Protein AF-A0A955M116-F1 (afdb_monomer)

Sequence (93 aa):
PSSQGKQVLGVLFEHNIYARRVAPEYGLCRVMIGGIRYPEVLDYSDASLEALALEELKTTVGFRAEPVETFLMKWNRAIPHYDEDYLQTRLTD

Radius of gyration: 16.68 Å; Cα contacts (8 Å, |Δi|>4): 69; chains: 1; bounding box: 32×36×44 Å

Structure (mmCIF, N/CA/C/O backbone):
data_AF-A0A955M116-F1
#
_entry.id   AF-A0A955M116-F1
#
loop_
_atom_site.group_PDB
_atom_site.id
_atom_site.type_symbol
_atom_site.label_atom_id
_atom_site.label_alt_id
_atom_site.label_comp_id
_atom_site.label_asym_id
_atom_site.label_entity_id
_atom_site.label_seq_id
_atom_site.pdbx_PDB_ins_code
_atom_site.Cartn_x
_atom_site.Cartn_y
_atom_site.Cartn_z
_atom_site.occupancy
_atom_site.B_iso_or_equiv
_atom_site.auth_seq_id
_atom_site.auth_comp_id
_atom_site.auth_asym_id
_atom_site.auth_atom_id
_atom_site.pdbx_PDB_model_num
ATOM 1 N N . PRO A 1 1 ? -15.656 1.859 -2.641 1.00 58.50 1 PRO A N 1
ATOM 2 C CA . PRO A 1 1 ? -14.310 1.557 -2.086 1.00 58.50 1 PRO A CA 1
ATOM 3 C C . PRO A 1 1 ? -14.368 0.971 -0.669 1.00 58.50 1 PRO A C 1
ATOM 5 O O . PRO A 1 1 ? -13.849 -0.114 -0.452 1.00 58.50 1 PRO A O 1
ATOM 8 N N . SER A 1 2 ? -15.033 1.630 0.289 1.00 68.31 2 SER A N 1
ATOM 9 C CA . SER A 1 2 ? -15.120 1.131 1.668 1.00 68.31 2 SER A CA 1
ATOM 10 C C . SER A 1 2 ? -15.991 -0.124 1.826 1.00 68.31 2 SER A C 1
ATOM 12 O O . SER A 1 2 ? -15.628 -1.021 2.580 1.00 68.31 2 SER A O 1
ATOM 14 N N . SER A 1 3 ? -17.069 -0.239 1.052 1.00 78.69 3 SER A N 1
ATOM 15 C CA . SER A 1 3 ? -17.956 -1.413 1.010 1.00 78.69 3 SER A CA 1
ATOM 16 C C . SER A 1 3 ? -17.333 -2.678 0.406 1.00 78.69 3 SER A C 1
ATOM 18 O O . SER A 1 3 ? -17.936 -3.739 0.484 1.00 78.69 3 SER A O 1
ATOM 20 N N . GLN A 1 4 ? -16.141 -2.583 -0.193 1.00 81.69 4 GLN A N 1
ATOM 21 C CA . GLN A 1 4 ? -15.475 -3.713 -0.855 1.00 81.69 4 GLN A CA 1
ATOM 22 C C . GLN A 1 4 ? -14.742 -4.645 0.124 1.00 81.69 4 GLN A C 1
ATOM 24 O O . GLN A 1 4 ? -14.205 -5.662 -0.297 1.00 81.69 4 GLN A O 1
ATOM 29 N N . GLY A 1 5 ? -14.672 -4.294 1.415 1.00 87.88 5 GLY A N 1
ATOM 30 C CA . GLY A 1 5 ? -14.034 -5.140 2.429 1.00 87.88 5 GLY A CA 1
ATOM 31 C C . GLY A 1 5 ? -12.527 -5.361 2.222 1.00 87.88 5 GLY A C 1
ATOM 32 O O . GLY A 1 5 ? -11.988 -6.359 2.691 1.00 87.88 5 GLY A O 1
ATOM 33 N N . LYS A 1 6 ? -11.853 -4.466 1.487 1.00 93.25 6 LYS A N 1
ATOM 34 C CA . LYS A 1 6 ? -10.429 -4.571 1.142 1.00 93.25 6 LYS A CA 1
ATOM 35 C C . LYS A 1 6 ? -9.540 -3.880 2.174 1.00 93.25 6 LYS A C 1
ATOM 37 O O . LYS A 1 6 ? -9.817 -2.747 2.567 1.00 93.25 6 LYS A O 1
ATOM 42 N N . GLN A 1 7 ? -8.435 -4.539 2.524 1.00 96.06 7 GLN A N 1
ATOM 43 C CA . GLN A 1 7 ? -7.382 -3.994 3.390 1.00 96.06 7 GLN A CA 1
ATOM 44 C C . GLN A 1 7 ? -6.480 -2.986 2.661 1.00 96.06 7 GLN A C 1
ATOM 46 O O . GLN A 1 7 ? -5.925 -2.088 3.289 1.00 96.06 7 GLN A O 1
ATOM 51 N N . VAL A 1 8 ? -6.349 -3.093 1.335 1.00 96.19 8 VAL A N 1
ATOM 52 C CA . VAL A 1 8 ? -5.686 -2.072 0.518 1.00 96.19 8 VAL A CA 1
ATOM 53 C C . VAL A 1 8 ? -6.652 -0.914 0.273 1.00 96.19 8 VAL A C 1
ATOM 55 O O . VAL A 1 8 ? -7.758 -1.090 -0.237 1.00 96.19 8 VAL A O 1
ATOM 58 N N . LEU A 1 9 ? 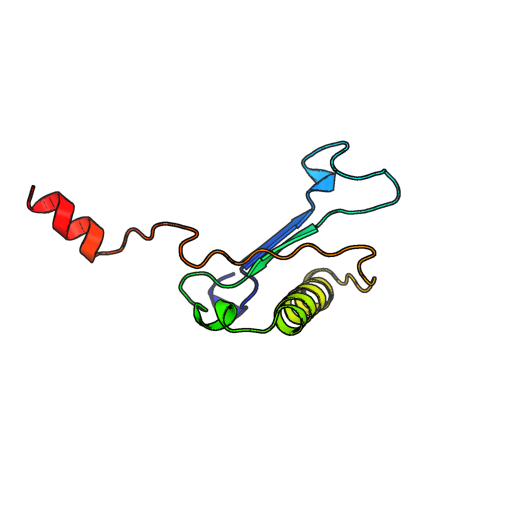-6.219 0.286 0.645 1.00 94.69 9 LEU A N 1
ATOM 59 C CA . LEU A 1 9 ? -6.985 1.526 0.547 1.00 94.69 9 LEU A CA 1
ATOM 60 C C . LEU A 1 9 ? -6.926 2.141 -0.852 1.00 94.69 9 LEU A C 1
ATOM 62 O O . LEU A 1 9 ? -7.877 2.794 -1.282 1.00 94.69 9 LEU A O 1
ATOM 66 N N . GLY A 1 10 ? -5.808 1.946 -1.549 1.00 94.31 10 GLY A N 1
ATOM 67 C CA . GLY A 1 10 ? -5.596 2.452 -2.896 1.00 94.31 10 GLY A CA 1
ATOM 68 C C . GLY A 1 10 ? -4.153 2.307 -3.361 1.00 94.31 10 GLY A C 1
ATOM 69 O O . GLY A 1 10 ? -3.250 2.006 -2.576 1.00 94.31 10 GLY A O 1
ATOM 70 N N . VAL A 1 11 ? -3.953 2.555 -4.655 1.00 95.25 11 VAL A N 1
ATOM 71 C CA . VAL A 1 11 ? -2.652 2.504 -5.323 1.00 95.25 11 VAL A CA 1
ATOM 72 C C . VAL A 1 11 ? -2.430 3.795 -6.101 1.00 95.25 11 VAL A C 1
ATOM 74 O O . VAL A 1 11 ? -3.313 4.236 -6.835 1.00 95.25 11 VAL A O 1
ATOM 77 N N . LEU A 1 12 ? -1.240 4.379 -5.967 1.00 95.69 12 LEU A N 1
ATOM 78 C CA . LEU A 1 12 ? -0.769 5.471 -6.815 1.00 95.69 12 LEU A CA 1
ATOM 79 C C . LEU A 1 12 ? 0.286 4.954 -7.789 1.00 95.69 12 LEU A C 1
ATOM 81 O O . LEU A 1 12 ? 1.311 4.421 -7.371 1.00 95.69 12 LEU A O 1
ATOM 85 N N . PHE A 1 13 ? 0.067 5.167 -9.084 1.00 94.44 13 PHE A N 1
ATOM 86 C CA . PHE A 1 13 ? 1.082 4.967 -10.119 1.00 94.44 13 PHE A CA 1
ATOM 87 C C . PHE A 1 13 ? 1.945 6.231 -10.205 1.00 94.44 13 PHE A C 1
ATOM 89 O O . PHE A 1 13 ? 1.725 7.098 -11.046 1.00 94.44 13 PHE A O 1
ATOM 96 N N . GLU A 1 14 ? 2.896 6.356 -9.281 1.00 95.31 14 GLU A N 1
ATOM 97 C CA . GLU A 1 14 ? 3.715 7.558 -9.048 1.00 95.31 14 GLU A CA 1
ATOM 98 C C . GLU A 1 14 ? 4.393 8.074 -10.325 1.00 95.31 14 GLU A C 1
ATOM 100 O O . GLU A 1 14 ? 4.448 9.277 -10.563 1.00 95.31 14 GLU A O 1
ATOM 105 N N . HIS A 1 15 ? 4.861 7.165 -11.182 1.00 93.88 15 HIS A N 1
ATOM 106 C CA . HIS A 1 15 ? 5.520 7.490 -12.449 1.00 93.88 15 HIS A CA 1
ATOM 107 C C . HIS A 1 15 ? 4.607 8.203 -13.464 1.00 93.88 15 HIS A C 1
ATOM 109 O O . HIS A 1 15 ? 5.107 8.950 -14.302 1.00 93.88 15 HIS A O 1
ATOM 115 N N . ASN A 1 16 ? 3.283 8.032 -13.366 1.00 92.94 16 ASN A N 1
ATOM 116 C CA . ASN A 1 16 ? 2.313 8.742 -14.208 1.00 92.94 16 ASN A CA 1
ATOM 117 C C . ASN A 1 16 ? 2.029 10.164 -13.706 1.00 92.94 16 ASN A C 1
ATOM 119 O O . ASN A 1 16 ? 1.533 10.995 -14.462 1.00 92.94 16 ASN A O 1
ATOM 123 N N . ILE A 1 17 ? 2.315 10.438 -12.431 1.00 94.38 17 ILE A N 1
ATOM 124 C CA . ILE A 1 17 ? 2.044 11.728 -11.782 1.00 94.38 17 ILE A CA 1
ATOM 125 C C . ILE A 1 17 ? 3.313 12.585 -11.767 1.00 94.38 17 ILE A C 1
ATOM 127 O O . ILE A 1 17 ? 3.274 13.785 -12.035 1.00 94.38 17 ILE A O 1
ATOM 131 N N . TYR A 1 18 ? 4.453 11.963 -11.474 1.00 92.25 18 TYR A N 1
ATOM 132 C CA . TYR A 1 18 ? 5.728 12.632 -11.270 1.00 92.25 18 TYR A CA 1
ATOM 133 C C . TYR A 1 18 ? 6.767 12.102 -12.256 1.00 92.25 18 TYR A C 1
ATOM 135 O O . TYR A 1 18 ? 7.368 11.042 -12.060 1.00 92.25 18 TYR A O 1
ATOM 143 N N . ALA A 1 19 ? 7.017 12.878 -13.311 1.00 88.75 19 ALA A N 1
ATOM 144 C CA . ALA A 1 19 ? 8.053 12.560 -14.284 1.00 88.75 19 ALA A CA 1
ATOM 145 C C . ALA A 1 19 ? 9.418 12.364 -13.596 1.00 88.75 19 ALA A C 1
ATOM 147 O O . ALA A 1 19 ? 9.796 13.132 -12.711 1.00 88.75 19 ALA A O 1
ATOM 148 N N . ARG A 1 20 ? 10.180 11.358 -14.048 1.00 90.00 20 ARG A N 1
ATOM 149 C CA . ARG A 1 20 ? 11.541 11.031 -13.569 1.00 90.00 20 ARG A CA 1
ATOM 150 C C . ARG A 1 20 ? 11.637 10.557 -12.111 1.00 90.00 20 ARG A C 1
ATOM 152 O O . ARG A 1 20 ? 12.734 10.520 -11.564 1.00 90.00 20 ARG A O 1
ATOM 159 N N . ARG A 1 21 ? 10.526 10.154 -11.479 1.00 93.19 21 ARG A N 1
ATOM 160 C CA . ARG A 1 21 ? 10.555 9.443 -10.181 1.00 93.19 21 ARG A CA 1
ATOM 161 C C . ARG A 1 21 ? 11.230 8.073 -10.255 1.00 93.19 21 ARG A C 1
ATOM 163 O O . ARG A 1 21 ? 11.674 7.572 -9.230 1.00 93.19 21 ARG A O 1
ATOM 170 N N . VAL A 1 22 ? 11.262 7.483 -11.444 1.00 94.56 22 VAL A N 1
ATOM 171 C CA . VAL A 1 22 ? 11.856 6.182 -11.749 1.00 94.56 22 VAL A CA 1
ATOM 172 C C . VAL A 1 22 ? 12.430 6.230 -13.173 1.00 94.56 22 VAL A C 1
ATOM 174 O O . VAL A 1 22 ? 12.041 7.107 -13.955 1.00 94.56 22 VAL A O 1
ATOM 177 N N . ALA A 1 23 ? 13.378 5.348 -13.503 1.00 93.62 23 ALA A N 1
ATOM 178 C CA . ALA A 1 23 ? 13.923 5.260 -14.858 1.00 93.62 23 ALA A CA 1
ATOM 179 C C . ALA A 1 23 ? 12.855 4.767 -15.869 1.00 93.62 23 ALA A C 1
ATOM 181 O O . ALA A 1 23 ? 11.921 4.077 -15.459 1.00 93.62 23 ALA A O 1
ATOM 182 N N . PRO A 1 24 ? 12.944 5.144 -17.163 1.00 90.69 24 PRO A N 1
ATOM 183 C CA . PRO A 1 24 ? 11.868 4.949 -18.148 1.00 90.69 24 PRO A CA 1
ATOM 184 C C . PRO A 1 24 ? 11.408 3.502 -18.374 1.00 90.69 24 PRO A C 1
ATOM 186 O O . PRO A 1 24 ? 10.284 3.280 -18.816 1.00 90.69 24 PRO A O 1
ATOM 189 N N . GLU A 1 25 ? 12.272 2.531 -18.108 1.00 93.00 25 GLU A N 1
ATOM 190 C CA . GLU A 1 25 ? 12.020 1.097 -18.250 1.00 93.00 25 GLU A CA 1
ATOM 191 C C . GLU A 1 25 ? 11.292 0.476 -17.044 1.00 93.00 25 GLU A C 1
ATOM 193 O O . GLU A 1 25 ? 10.900 -0.690 -17.097 1.00 93.00 25 GLU A O 1
ATOM 198 N N . TYR A 1 26 ? 11.076 1.251 -15.977 1.00 93.56 26 TYR A N 1
ATOM 199 C CA . TYR A 1 26 ? 10.404 0.807 -14.759 1.00 93.56 26 TYR A CA 1
ATOM 200 C C . TYR A 1 26 ? 9.136 1.615 -14.475 1.00 93.56 26 TYR A C 1
ATOM 202 O O . TYR A 1 26 ? 8.997 2.784 -14.832 1.00 93.56 26 TYR A O 1
ATOM 210 N N . GLY A 1 27 ? 8.215 0.986 -13.749 1.00 93.06 27 GLY A N 1
ATOM 211 C CA . GLY A 1 27 ? 7.087 1.653 -13.110 1.00 93.06 27 GLY A CA 1
ATOM 212 C C . GLY A 1 27 ? 7.302 1.741 -11.602 1.00 93.06 27 GLY A C 1
ATOM 213 O O . GLY A 1 27 ? 7.848 0.826 -10.993 1.00 93.06 27 GLY A O 1
ATOM 214 N N . LEU A 1 28 ? 6.827 2.824 -10.987 1.00 95.44 28 LEU A N 1
ATOM 215 C CA . LEU A 1 28 ? 6.740 2.955 -9.530 1.00 95.44 28 LEU A CA 1
ATOM 216 C C . LEU A 1 28 ? 5.274 2.999 -9.094 1.00 95.44 28 LEU A C 1
ATOM 218 O O . LEU A 1 28 ? 4.516 3.844 -9.585 1.00 95.44 28 LEU A O 1
ATOM 222 N N . CYS A 1 29 ? 4.903 2.113 -8.169 1.00 95.31 29 CYS A N 1
ATOM 223 C CA . CYS A 1 29 ? 3.580 2.056 -7.552 1.00 95.31 29 CYS A CA 1
ATOM 224 C C . CYS A 1 29 ? 3.696 2.219 -6.033 1.00 95.31 29 CYS A C 1
ATOM 226 O O . CYS A 1 29 ? 4.515 1.556 -5.401 1.00 95.31 29 CYS A O 1
ATOM 228 N N . ARG A 1 30 ? 2.845 3.056 -5.436 1.00 96.75 30 ARG A N 1
ATOM 229 C CA . ARG A 1 30 ? 2.677 3.155 -3.981 1.00 96.75 30 ARG A CA 1
ATOM 230 C C . ARG A 1 30 ? 1.344 2.542 -3.587 1.00 96.75 30 ARG A C 1
ATOM 232 O O . ARG A 1 30 ? 0.298 3.071 -3.956 1.00 96.75 30 ARG A O 1
ATOM 239 N N . VAL A 1 31 ? 1.386 1.474 -2.800 1.00 97.06 31 VAL A N 1
ATOM 240 C CA . VAL A 1 31 ? 0.198 0.819 -2.243 1.00 97.06 31 VAL A CA 1
ATOM 241 C C . VAL A 1 31 ? -0.005 1.288 -0.802 1.00 97.06 31 VAL A C 1
ATOM 243 O O . VAL A 1 31 ? 0.932 1.288 -0.008 1.00 97.06 31 VAL A O 1
ATOM 246 N N . MET A 1 32 ? -1.218 1.721 -0.466 1.00 97.19 32 MET A N 1
ATOM 247 C CA . MET A 1 32 ? -1.593 2.146 0.888 1.00 97.19 32 MET A CA 1
ATOM 248 C C . MET A 1 32 ? -2.486 1.077 1.515 1.00 97.19 32 MET A C 1
ATOM 250 O O . MET A 1 32 ? -3.498 0.711 0.922 1.00 97.19 32 MET A O 1
ATOM 254 N N . ILE A 1 33 ? -2.128 0.584 2.701 1.00 97.12 33 ILE A N 1
ATOM 255 C CA . ILE A 1 33 ? -2.783 -0.557 3.362 1.00 97.12 33 ILE A CA 1
ATOM 256 C C . ILE A 1 33 ? -3.253 -0.143 4.761 1.00 97.12 33 ILE A C 1
ATOM 258 O O . ILE A 1 33 ? -2.568 0.617 5.446 1.00 97.12 33 ILE A O 1
ATOM 262 N N . GLY A 1 34 ? -4.410 -0.647 5.189 1.00 96.00 34 GLY A N 1
ATOM 263 C CA . GLY A 1 34 ? -4.908 -0.524 6.556 1.00 96.00 34 GLY A CA 1
ATOM 264 C C . GLY A 1 34 ? -5.944 0.577 6.728 1.00 96.00 34 GLY A C 1
ATOM 265 O O . GLY A 1 34 ? -7.062 0.494 6.217 1.00 96.00 34 GLY A O 1
ATOM 266 N N . GLY A 1 35 ? -5.570 1.612 7.480 1.00 93.44 35 GLY A N 1
ATOM 267 C CA . GLY A 1 35 ? -6.486 2.641 7.968 1.00 93.44 35 GLY A CA 1
ATOM 268 C C . GLY A 1 35 ? -7.333 2.157 9.148 1.00 93.44 35 GLY A C 1
ATOM 269 O O . GLY A 1 35 ? -7.208 1.025 9.603 1.00 93.44 35 GLY A O 1
ATOM 270 N N . ILE A 1 36 ? -8.235 3.017 9.627 1.00 91.56 36 ILE A N 1
ATOM 271 C CA . ILE A 1 36 ? -9.014 2.782 10.858 1.00 91.56 36 ILE A CA 1
ATOM 272 C C . ILE A 1 36 ? -9.855 1.493 10.857 1.00 91.56 36 ILE A C 1
ATOM 274 O O . ILE A 1 36 ? -10.200 0.982 11.913 1.00 91.56 36 ILE A O 1
ATOM 278 N N . ARG A 1 37 ? -10.196 0.962 9.676 1.00 90.94 37 ARG A N 1
ATOM 279 C CA . ARG A 1 37 ? -11.028 -0.245 9.529 1.00 90.94 37 ARG A CA 1
ATOM 280 C C . ARG A 1 37 ? -10.241 -1.549 9.611 1.00 90.94 37 ARG A C 1
ATOM 282 O O . ARG A 1 37 ? -10.858 -2.581 9.832 1.00 90.94 37 ARG A O 1
ATOM 289 N N . TYR A 1 38 ? -8.928 -1.485 9.405 1.00 95.00 38 TYR A N 1
ATOM 290 C CA . TYR A 1 38 ? -8.035 -2.640 9.433 1.00 95.00 38 TYR A CA 1
ATOM 291 C C . TYR A 1 38 ? -6.741 -2.286 10.184 1.00 95.00 38 TYR A C 1
ATOM 293 O O . TYR A 1 38 ? -5.666 -2.299 9.580 1.00 95.00 38 TYR A O 1
ATOM 301 N N . PRO A 1 39 ? -6.808 -1.870 11.465 1.00 94.56 39 PRO A N 1
ATOM 302 C CA . PRO A 1 39 ? -5.618 -1.510 12.238 1.00 94.56 39 PRO A CA 1
ATOM 303 C C . PRO A 1 39 ? -4.662 -2.696 12.446 1.00 94.56 39 PRO A C 1
ATOM 305 O O . PRO A 1 39 ? -3.453 -2.492 12.551 1.00 94.56 39 PRO A O 1
ATOM 308 N N . GLU A 1 40 ? -5.180 -3.927 12.439 1.00 96.31 40 GLU A N 1
ATOM 309 C CA . GLU A 1 40 ? -4.427 -5.166 12.654 1.00 96.31 40 GLU A CA 1
ATOM 310 C C . GLU A 1 40 ? -3.392 -5.463 11.560 1.00 96.31 40 GLU A C 1
ATOM 312 O O . GLU A 1 40 ? -2.488 -6.269 11.767 1.00 96.31 40 GLU A O 1
ATOM 317 N N . VAL A 1 41 ? -3.464 -4.797 10.399 1.00 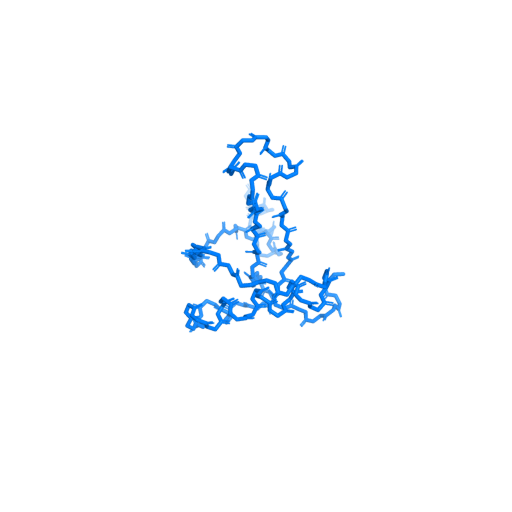96.62 41 VAL A N 1
ATOM 318 C CA . VAL A 1 41 ? -2.457 -4.980 9.337 1.00 96.62 41 VAL A CA 1
ATOM 319 C C . VAL A 1 41 ? -1.062 -4.525 9.774 1.00 96.62 41 VAL A C 1
ATOM 321 O O . VAL A 1 41 ? -0.069 -4.951 9.190 1.00 96.62 41 VAL A O 1
ATOM 324 N N . LEU A 1 42 ? -0.958 -3.660 10.789 1.00 96.62 42 LEU A N 1
ATOM 325 C CA . LEU A 1 42 ? 0.333 -3.224 11.329 1.00 96.62 42 LEU A CA 1
ATOM 326 C C . LEU A 1 42 ? 1.102 -4.381 11.990 1.00 96.62 42 LEU A C 1
ATOM 328 O O .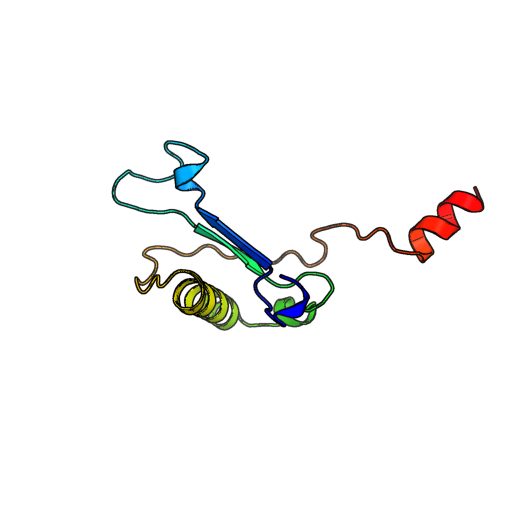 LEU A 1 42 ? 2.339 -4.384 11.959 1.00 96.62 42 LEU A O 1
ATOM 332 N N . ASP A 1 43 ? 0.380 -5.388 12.488 1.00 97.31 43 ASP A N 1
ATOM 333 C CA . ASP A 1 43 ? 0.939 -6.586 13.121 1.00 97.31 43 ASP A CA 1
ATOM 334 C C . ASP A 1 43 ? 1.408 -7.632 12.098 1.00 97.31 43 ASP A C 1
ATOM 336 O O . ASP A 1 43 ? 2.087 -8.600 12.448 1.00 97.31 43 ASP A O 1
ATOM 340 N N . TYR A 1 44 ? 1.070 -7.460 10.817 1.00 98.12 44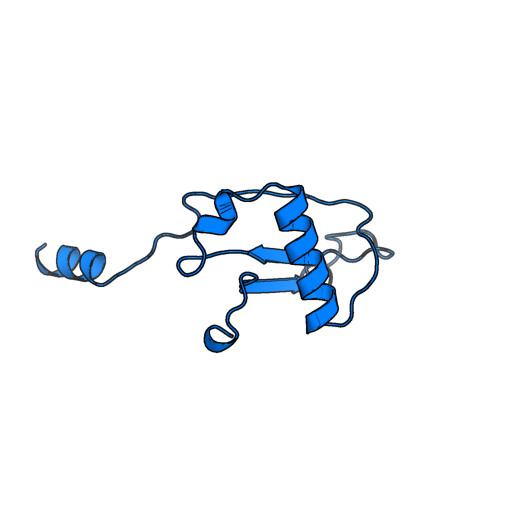 TYR A N 1
ATOM 341 C CA . TYR A 1 44 ? 1.443 -8.410 9.772 1.00 98.12 44 TYR A CA 1
ATOM 342 C C . TYR A 1 44 ? 2.947 -8.372 9.513 1.00 98.12 44 TYR A C 1
ATOM 344 O O . TYR A 1 44 ? 3.594 -7.333 9.635 1.00 98.12 44 TYR A O 1
ATOM 352 N N . SER A 1 45 ? 3.519 -9.503 9.102 1.00 98.19 45 SER A N 1
ATOM 353 C CA . SER A 1 45 ? 4.908 -9.519 8.639 1.00 98.19 45 SER A CA 1
ATOM 354 C C . SER A 1 45 ? 5.067 -8.685 7.363 1.00 98.19 45 SER A C 1
ATOM 356 O O . SER A 1 45 ? 4.118 -8.533 6.590 1.00 98.19 45 SER A O 1
ATOM 358 N N . ASP A 1 46 ? 6.272 -8.180 7.110 1.00 97.81 46 ASP A N 1
ATOM 359 C CA . ASP A 1 46 ? 6.559 -7.399 5.902 1.00 97.81 46 ASP A CA 1
ATOM 360 C C . ASP A 1 46 ? 6.263 -8.208 4.627 1.00 97.81 46 ASP A C 1
ATOM 362 O O . ASP A 1 46 ? 5.631 -7.701 3.705 1.00 97.81 46 ASP A O 1
ATOM 366 N N . ALA A 1 47 ? 6.586 -9.507 4.631 1.00 97.50 47 ALA A N 1
ATOM 367 C CA . ALA A 1 47 ? 6.264 -10.425 3.537 1.00 97.50 47 ALA A CA 1
ATOM 368 C C . ALA A 1 47 ? 4.748 -10.584 3.320 1.00 97.50 47 ALA A C 1
ATOM 370 O O . ALA A 1 47 ? 4.281 -10.669 2.186 1.00 97.50 47 ALA A O 1
ATOM 371 N N . SER A 1 48 ? 3.957 -10.602 4.397 1.00 98.19 48 SER A N 1
ATOM 372 C CA . SER A 1 48 ? 2.493 -10.665 4.302 1.00 98.19 48 SER A CA 1
ATOM 373 C C . SER A 1 48 ? 1.906 -9.382 3.711 1.00 98.19 48 SER A C 1
ATOM 375 O O . SER A 1 48 ? 0.962 -9.448 2.926 1.00 98.19 48 SER A O 1
ATOM 377 N N . LEU A 1 49 ? 2.465 -8.221 4.062 1.00 98.12 49 LEU A N 1
ATOM 378 C CA . LEU A 1 49 ? 2.047 -6.929 3.513 1.00 98.12 49 LEU A CA 1
ATOM 379 C C . LEU A 1 49 ? 2.421 -6.785 2.036 1.00 98.12 49 LEU A C 1
ATOM 381 O O . LEU A 1 49 ? 1.615 -6.288 1.249 1.00 98.12 49 LEU A O 1
ATOM 385 N N . GLU A 1 50 ? 3.607 -7.252 1.650 1.00 97.25 50 GLU A N 1
ATOM 386 C CA . GLU A 1 50 ? 4.031 -7.292 0.251 1.00 97.25 50 GLU A CA 1
ATOM 387 C C . GLU A 1 50 ? 3.119 -8.205 -0.580 1.00 97.25 50 GLU A C 1
ATOM 389 O O . GLU A 1 50 ? 2.570 -7.772 -1.594 1.00 97.25 50 GLU A O 1
ATOM 394 N N . ALA A 1 51 ? 2.857 -9.428 -0.109 1.00 97.06 51 ALA A N 1
ATOM 395 C CA . ALA A 1 51 ? 1.947 -10.356 -0.781 1.00 97.06 51 ALA A CA 1
ATOM 396 C C . ALA A 1 51 ? 0.525 -9.781 -0.924 1.00 97.06 51 ALA A C 1
ATOM 398 O O . ALA A 1 51 ? -0.095 -9.911 -1.982 1.00 97.06 51 ALA A O 1
ATOM 399 N N . LEU A 1 52 ? 0.020 -9.100 0.111 1.00 97.06 52 LEU A N 1
ATOM 400 C CA . LEU A 1 52 ? -1.273 -8.415 0.071 1.00 97.06 52 LEU A CA 1
ATOM 401 C C . LEU A 1 52 ? -1.300 -7.301 -0.989 1.00 97.06 52 LEU A C 1
ATOM 403 O O . LEU A 1 52 ? -2.281 -7.173 -1.723 1.00 97.06 52 LEU A O 1
ATOM 407 N N . ALA A 1 53 ? -0.226 -6.514 -1.098 1.00 96.88 53 ALA A N 1
ATOM 408 C CA . ALA A 1 53 ? -0.105 -5.464 -2.106 1.00 96.88 53 ALA A CA 1
ATOM 409 C C . ALA A 1 53 ? -0.090 -6.031 -3.536 1.00 96.88 53 ALA A C 1
ATOM 411 O O . ALA A 1 53 ? -0.800 -5.523 -4.410 1.00 96.88 53 ALA A O 1
ATOM 412 N N . LEU A 1 54 ? 0.689 -7.091 -3.770 1.00 96.44 54 LEU A N 1
ATOM 413 C CA . LEU A 1 54 ? 0.805 -7.737 -5.080 1.00 96.44 54 LEU A CA 1
ATOM 414 C C . LEU A 1 54 ? -0.506 -8.406 -5.505 1.00 96.44 54 LEU A C 1
ATOM 416 O O . LEU A 1 54 ? -0.928 -8.252 -6.654 1.00 96.44 54 LEU A O 1
ATOM 420 N N . GLU A 1 55 ? -1.199 -9.087 -4.590 1.00 96.31 55 GLU A N 1
ATOM 421 C CA . GLU A 1 55 ? -2.490 -9.702 -4.908 1.00 96.31 55 GLU A CA 1
ATOM 422 C C . GLU A 1 55 ? -3.563 -8.645 -5.216 1.00 96.31 55 GLU A C 1
ATOM 424 O O . GLU A 1 55 ? -4.376 -8.838 -6.125 1.00 96.31 55 GLU A O 1
ATOM 429 N N . GLU A 1 56 ? -3.550 -7.489 -4.545 1.00 95.62 56 GLU A N 1
ATOM 430 C CA . GLU A 1 56 ? -4.476 -6.405 -4.885 1.00 95.62 56 GLU A CA 1
ATOM 431 C C . GLU A 1 56 ? -4.176 -5.811 -6.270 1.00 95.62 56 GLU A C 1
ATOM 433 O O . GLU A 1 56 ? -5.092 -5.617 -7.067 1.00 95.62 56 GLU A O 1
ATOM 438 N N . LEU A 1 57 ? -2.904 -5.576 -6.609 1.00 95.56 57 LEU A N 1
ATOM 439 C CA . LEU A 1 57 ? -2.513 -5.115 -7.949 1.00 95.56 57 LEU A CA 1
ATOM 440 C C . LEU A 1 57 ? -2.950 -6.106 -9.038 1.00 95.56 57 LEU A C 1
ATOM 442 O O . LEU A 1 57 ? -3.496 -5.722 -10.078 1.00 95.56 57 LEU A O 1
ATOM 446 N N . LYS A 1 58 ? -2.772 -7.398 -8.780 1.00 96.06 58 LYS A N 1
ATOM 447 C CA . LYS A 1 58 ? -3.176 -8.465 -9.692 1.00 96.06 58 LYS A CA 1
ATOM 448 C C . LYS A 1 58 ? -4.684 -8.548 -9.872 1.00 96.06 58 LYS A C 1
ATOM 450 O O . LYS A 1 58 ? -5.147 -8.678 -11.004 1.00 96.06 58 LYS A O 1
ATOM 455 N N . THR A 1 59 ? -5.447 -8.484 -8.788 1.00 94.56 59 THR A N 1
ATOM 456 C CA . THR A 1 59 ? -6.907 -8.651 -8.840 1.00 94.56 59 THR A CA 1
ATOM 457 C C . THR A 1 59 ? -7.630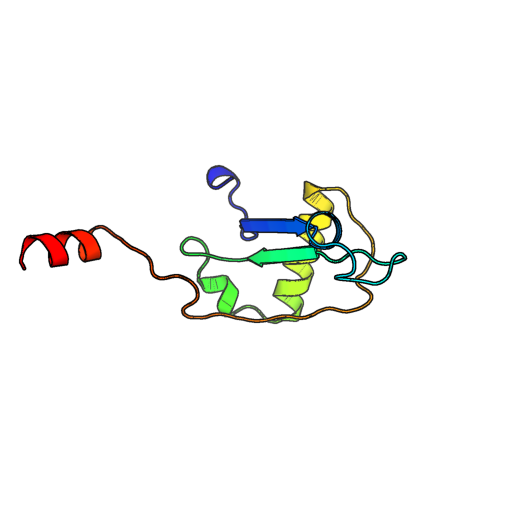 -7.401 -9.328 1.00 94.56 59 THR A C 1
ATOM 459 O O . THR A 1 59 ? -8.642 -7.528 -10.016 1.00 94.56 59 THR A O 1
ATOM 462 N N . THR A 1 60 ? -7.104 -6.212 -9.032 1.00 92.81 60 THR A N 1
ATOM 463 C CA . THR A 1 60 ? -7.773 -4.941 -9.343 1.00 92.81 60 THR A C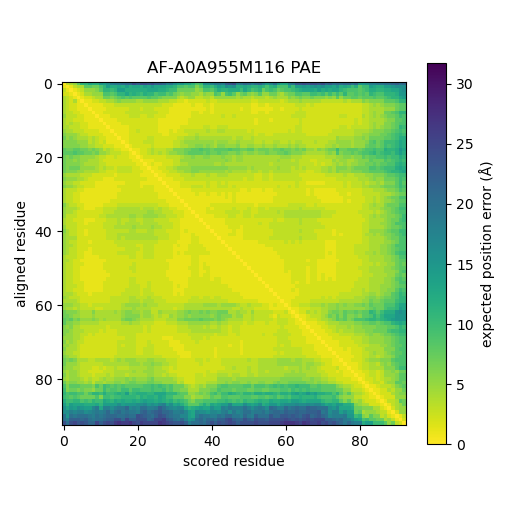A 1
ATOM 464 C C . THR A 1 60 ? -7.352 -4.355 -10.690 1.00 92.81 60 THR A C 1
ATOM 466 O O . THR A 1 60 ? -8.204 -3.831 -11.406 1.00 92.81 60 THR A O 1
ATOM 469 N N . VAL A 1 61 ? -6.072 -4.453 -11.077 1.00 91.25 61 VAL A N 1
ATOM 470 C CA . VAL A 1 61 ? -5.578 -3.889 -12.354 1.00 91.25 61 VAL A CA 1
ATOM 471 C C . VAL A 1 61 ? -4.951 -4.922 -13.297 1.00 91.25 61 VAL A C 1
ATOM 473 O O . VAL A 1 61 ? -4.513 -4.566 -14.387 1.00 91.25 61 VAL A O 1
ATOM 476 N N . GLY A 1 62 ? -4.906 -6.201 -12.914 1.00 93.94 62 GLY A N 1
ATOM 477 C CA . GLY A 1 62 ? -4.358 -7.266 -13.760 1.00 93.94 62 GLY A CA 1
ATOM 478 C C . GLY A 1 62 ? -2.828 -7.318 -13.813 1.00 93.94 62 GLY A C 1
ATOM 479 O O . GLY A 1 62 ? -2.284 -8.035 -14.654 1.00 93.94 62 GLY A O 1
ATOM 480 N N . PHE A 1 63 ? -2.126 -6.585 -12.945 1.00 90.69 63 PHE A N 1
ATOM 481 C CA . PHE A 1 63 ? -0.662 -6.540 -12.932 1.00 90.69 63 PHE A CA 1
ATOM 482 C C . PHE A 1 63 ? -0.080 -7.821 -12.320 1.00 90.69 63 PHE A C 1
ATOM 484 O O . PHE A 1 63 ? -0.459 -8.217 -11.224 1.00 90.69 63 PHE A O 1
ATOM 491 N N . ARG A 1 64 ? 0.820 -8.497 -13.040 1.00 91.56 64 ARG A N 1
ATOM 492 C CA . ARG A 1 64 ? 1.344 -9.829 -12.666 1.00 91.56 64 ARG A CA 1
ATOM 493 C C . ARG A 1 64 ? 2.868 -9.901 -12.601 1.00 91.56 64 ARG A C 1
ATOM 495 O O . ARG A 1 64 ? 3.403 -10.992 -12.462 1.00 91.56 64 ARG A O 1
ATOM 502 N N . ALA A 1 65 ? 3.555 -8.778 -12.790 1.00 87.62 65 ALA A N 1
ATOM 503 C CA . ALA A 1 65 ? 5.008 -8.764 -12.729 1.00 87.62 65 ALA A CA 1
ATOM 504 C C . ALA A 1 65 ? 5.476 -8.743 -11.272 1.00 87.62 65 ALA A C 1
ATOM 506 O O . ALA A 1 65 ? 4.854 -8.096 -10.429 1.00 87.62 65 ALA A O 1
ATOM 507 N N . GLU A 1 66 ? 6.589 -9.420 -11.015 1.00 92.38 66 GLU A N 1
ATOM 508 C CA . GLU A 1 66 ? 7.283 -9.341 -9.734 1.00 92.38 66 GLU A CA 1
ATOM 509 C C . GLU A 1 66 ? 8.025 -8.000 -9.620 1.00 92.38 66 GLU A C 1
ATOM 511 O O . GLU A 1 66 ? 8.570 -7.511 -10.621 1.00 92.38 66 GLU A O 1
ATOM 516 N N . PRO A 1 67 ? 8.051 -7.377 -8.431 1.00 94.19 67 PRO A N 1
ATOM 517 C CA . PRO A 1 67 ? 8.786 -6.142 -8.223 1.00 94.19 67 PRO A CA 1
ATOM 518 C C . PRO A 1 67 ? 10.296 -6.398 -8.294 1.00 94.19 67 PRO A C 1
ATOM 520 O O . PRO A 1 67 ? 10.812 -7.361 -7.734 1.00 94.19 67 PRO A O 1
ATOM 523 N N . VAL A 1 68 ? 11.023 -5.500 -8.960 1.00 95.75 68 VAL A N 1
ATOM 524 C CA . VAL A 1 68 ? 12.499 -5.518 -8.963 1.00 95.75 68 VAL A CA 1
ATOM 525 C C . VAL A 1 68 ? 13.085 -5.019 -7.642 1.00 95.75 68 VAL A C 1
ATOM 527 O O . VAL A 1 68 ? 14.194 -5.390 -7.274 1.00 95.75 68 VAL A O 1
ATOM 530 N N . GLU A 1 69 ? 12.331 -4.178 -6.937 1.00 94.81 69 GLU A N 1
ATOM 531 C CA . GLU A 1 69 ? 12.674 -3.601 -5.645 1.00 94.81 69 GLU A CA 1
ATOM 532 C C . GLU A 1 69 ? 11.383 -3.299 -4.878 1.00 94.81 69 GLU A C 1
ATOM 534 O O . GLU A 1 69 ? 10.390 -2.851 -5.465 1.00 94.81 69 GLU A O 1
ATOM 539 N N . THR A 1 70 ? 11.400 -3.524 -3.564 1.00 96.19 70 THR A N 1
ATOM 540 C CA . THR A 1 70 ? 10.311 -3.159 -2.657 1.00 96.19 70 THR A CA 1
ATOM 541 C C . THR A 1 70 ? 10.831 -2.297 -1.513 1.00 96.19 70 THR A C 1
ATOM 543 O O . THR A 1 70 ? 11.945 -2.459 -1.020 1.00 96.19 70 THR A O 1
ATOM 546 N N . PHE A 1 71 ? 10.004 -1.344 -1.087 1.00 96.88 71 PHE A N 1
ATOM 547 C CA . PHE A 1 71 ? 10.247 -0.528 0.095 1.00 96.88 71 PHE A CA 1
ATOM 548 C C . PHE A 1 71 ? 8.975 -0.493 0.933 1.00 96.88 71 PHE A C 1
ATOM 550 O O . PHE A 1 71 ? 7.911 -0.102 0.444 1.00 96.88 71 PHE A O 1
ATOM 557 N N . LEU A 1 72 ? 9.096 -0.874 2.203 1.00 97.88 72 LEU A N 1
ATOM 558 C CA . LEU A 1 72 ? 7.981 -0.961 3.132 1.00 97.88 72 LEU A CA 1
ATOM 559 C C . LEU A 1 72 ? 8.199 -0.023 4.317 1.00 97.88 72 LEU A C 1
ATOM 561 O O . LEU A 1 72 ? 9.287 0.069 4.878 1.00 97.88 72 LEU A O 1
ATOM 565 N N . MET A 1 73 ? 7.130 0.666 4.711 1.00 97.44 73 MET A N 1
ATOM 566 C CA . MET A 1 73 ? 7.120 1.519 5.891 1.00 97.44 73 MET A CA 1
ATOM 567 C C . MET A 1 73 ? 5.795 1.373 6.636 1.00 97.44 73 MET A C 1
ATOM 569 O O . MET A 1 73 ? 4.727 1.509 6.036 1.00 97.44 73 MET A O 1
ATOM 573 N N . LYS A 1 74 ? 5.871 1.146 7.952 1.00 97.38 74 LYS A N 1
ATOM 574 C CA . LYS A 1 74 ? 4.709 1.042 8.844 1.00 97.38 74 LYS A CA 1
ATOM 575 C C . LYS A 1 74 ? 4.569 2.302 9.683 1.00 97.38 74 LYS A C 1
ATOM 577 O O . LYS A 1 74 ? 5.498 2.709 10.375 1.00 97.38 74 LYS A O 1
ATOM 582 N N . TRP A 1 75 ? 3.378 2.885 9.669 1.00 96.69 75 TRP A N 1
ATOM 583 C CA . TRP A 1 75 ? 3.077 4.114 10.395 1.00 96.69 75 TRP A CA 1
ATOM 584 C C . TRP A 1 75 ? 1.986 3.859 11.440 1.00 96.69 75 TRP A C 1
ATOM 586 O O . TRP A 1 75 ? 0.802 3.998 11.149 1.00 96.69 75 TRP A O 1
ATOM 596 N N . ASN A 1 76 ? 2.381 3.530 12.677 1.00 92.81 76 ASN A N 1
ATOM 597 C CA . ASN A 1 76 ? 1.437 3.230 13.770 1.00 92.81 76 ASN A CA 1
ATOM 598 C C . ASN A 1 76 ? 0.491 4.397 14.115 1.00 92.81 76 ASN A C 1
ATOM 600 O O . ASN A 1 76 ? -0.582 4.188 14.670 1.00 92.81 76 ASN A O 1
ATOM 604 N N . ARG A 1 77 ? 0.890 5.638 13.813 1.00 93.00 77 ARG A N 1
ATOM 605 C CA . ARG A 1 77 ? 0.105 6.864 14.039 1.00 93.00 77 ARG A CA 1
ATOM 606 C C . ARG A 1 77 ? 0.181 7.773 12.809 1.00 93.00 77 ARG A C 1
ATOM 608 O O . ARG A 1 77 ? 0.693 8.883 12.884 1.00 93.00 77 ARG A O 1
ATOM 615 N N . ALA A 1 78 ? -0.248 7.245 11.661 1.00 94.25 78 ALA A N 1
ATOM 616 C CA . ALA A 1 78 ? -0.069 7.885 10.356 1.00 94.25 78 ALA A CA 1
ATOM 617 C C . ALA A 1 78 ? -0.905 9.160 10.165 1.00 94.25 78 ALA A C 1
ATOM 619 O O . ALA A 1 78 ? -0.398 10.171 9.687 1.00 94.25 78 ALA A O 1
ATOM 620 N N . ILE A 1 79 ? -2.198 9.086 10.487 1.00 92.56 79 ILE A N 1
ATOM 621 C CA . ILE A 1 79 ? -3.189 10.118 10.176 1.00 92.56 79 ILE A CA 1
ATOM 622 C C . ILE A 1 79 ? -4.010 10.366 11.445 1.00 92.56 79 ILE A C 1
ATOM 624 O O . ILE A 1 79 ? -4.610 9.422 11.959 1.00 92.56 79 ILE A O 1
ATOM 628 N N . PRO A 1 80 ? -4.045 11.600 11.976 1.00 91.50 80 PRO A N 1
ATOM 629 C CA . PRO A 1 80 ? -4.982 11.960 13.032 1.00 91.50 80 PRO A CA 1
ATOM 630 C C . PRO A 1 80 ? -6.425 11.759 12.561 1.00 91.50 80 PRO A C 1
ATOM 632 O O . PRO A 1 80 ? -6.799 12.217 11.482 1.00 91.50 80 PRO A O 1
ATOM 635 N N . HIS A 1 81 ? -7.235 11.090 13.375 1.00 88.56 81 HIS A N 1
ATOM 636 C CA . HIS A 1 81 ? -8.656 10.902 13.111 1.00 88.56 81 HIS A CA 1
ATOM 637 C C . HIS A 1 81 ? -9.460 11.908 13.935 1.00 88.56 81 HIS A C 1
ATOM 639 O O . HIS A 1 81 ? -9.288 11.992 15.146 1.00 88.56 81 HIS A O 1
ATOM 645 N N . TYR A 1 82 ? -10.307 12.690 13.268 1.00 89.88 82 TYR A N 1
ATOM 646 C CA . TYR A 1 82 ? -11.262 13.581 13.923 1.00 89.88 82 TYR A CA 1
ATOM 647 C C . TYR A 1 82 ? -12.589 12.838 14.050 1.00 89.88 82 TYR A C 1
ATOM 649 O O . TYR A 1 82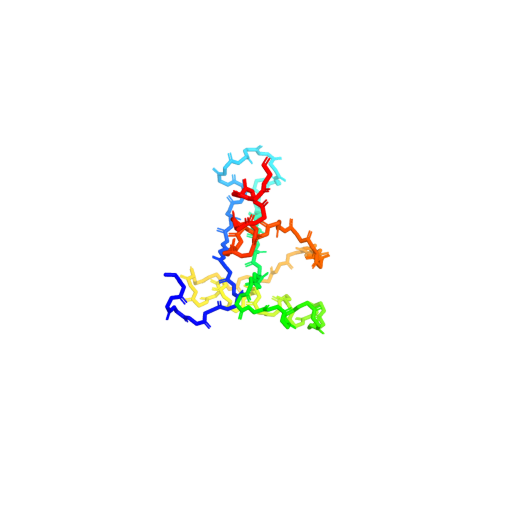 ? -13.365 12.777 13.096 1.00 89.88 82 TYR A O 1
ATOM 657 N N . ASP A 1 83 ? -12.788 12.205 15.196 1.00 87.00 83 ASP A N 1
ATOM 658 C CA . ASP A 1 83 ? -14.012 11.499 15.560 1.00 87.00 83 ASP A CA 1
ATOM 659 C C . ASP A 1 83 ? -14.968 12.410 16.350 1.00 87.00 83 ASP A C 1
ATOM 661 O O . ASP A 1 83 ? -14.732 13.609 16.523 1.00 87.00 83 ASP A O 1
ATOM 665 N N . GLU A 1 84 ? -16.097 11.851 16.783 1.00 85.38 84 GLU A N 1
ATOM 666 C CA . GLU A 1 84 ? -17.088 12.587 17.570 1.00 85.38 84 GLU A CA 1
ATOM 667 C C . GLU A 1 84 ? -16.503 13.098 18.896 1.00 85.38 84 GLU A C 1
ATOM 669 O O . GLU A 1 84 ? -16.812 14.220 19.299 1.00 85.38 84 GLU A O 1
ATOM 674 N N . ASP A 1 85 ? -15.596 12.343 19.521 1.00 83.75 85 ASP 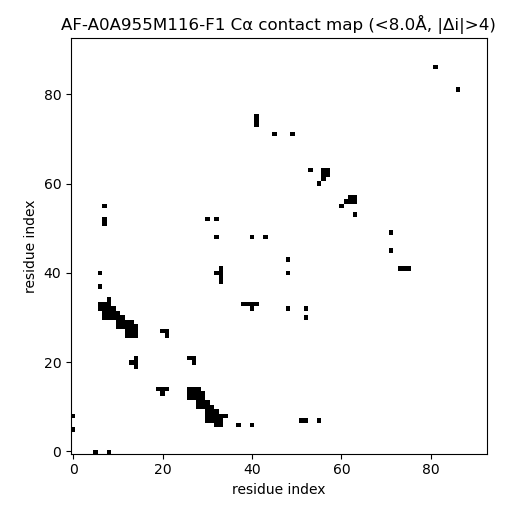A N 1
ATOM 675 C CA . ASP A 1 85 ? -14.927 12.735 20.767 1.00 83.75 85 ASP A CA 1
ATOM 676 C C . ASP A 1 85 ? -14.040 13.975 20.557 1.00 83.75 85 ASP A C 1
ATOM 678 O O . ASP A 1 85 ? -14.063 14.925 21.357 1.00 83.75 85 ASP A O 1
ATOM 682 N N . TYR A 1 86 ? -13.309 14.025 19.436 1.00 84.75 86 TYR A N 1
ATOM 683 C CA . TYR A 1 86 ? -12.554 15.214 19.038 1.00 84.75 86 TYR A CA 1
ATOM 684 C C . TYR A 1 86 ? -13.461 16.443 18.865 1.00 84.75 86 TYR A C 1
ATOM 686 O O . TYR A 1 86 ? -13.093 17.550 19.271 1.00 84.75 86 TYR A O 1
ATOM 694 N N . LEU A 1 87 ? -14.653 16.263 18.286 1.00 80.88 87 LEU A N 1
ATOM 695 C CA . LEU A 1 87 ? -15.609 17.355 18.078 1.00 80.88 87 LEU A CA 1
ATOM 696 C C . LEU A 1 87 ? -16.199 17.877 19.394 1.00 80.88 87 LEU A C 1
ATOM 698 O O . LEU A 1 87 ? -16.321 19.092 19.548 1.00 80.88 87 LEU A O 1
ATOM 702 N N . GLN A 1 88 ? -16.525 16.999 20.347 1.00 77.88 88 GLN A N 1
ATOM 703 C CA . GLN A 1 88 ? -17.069 17.406 21.651 1.00 77.88 88 GLN A CA 1
ATOM 704 C C . GLN A 1 88 ? -16.073 18.251 22.451 1.00 77.88 88 GLN A C 1
ATOM 706 O O . GLN A 1 88 ? -16.451 19.272 23.019 1.00 77.88 88 GLN A O 1
ATOM 711 N N . THR A 1 89 ? -14.789 17.885 22.412 1.00 76.81 89 THR A N 1
ATOM 712 C CA . THR A 1 89 ? -13.718 18.610 23.118 1.00 76.81 89 THR A CA 1
ATOM 713 C C . THR A 1 89 ? -13.626 20.081 22.681 1.00 76.81 89 THR A C 1
ATOM 715 O O . THR A 1 89 ? -13.380 20.957 23.500 1.00 76.81 89 THR A O 1
ATOM 718 N N . ARG A 1 90 ? -13.893 20.380 21.400 1.00 67.44 90 ARG A N 1
ATOM 719 C CA . ARG A 1 90 ? -13.877 21.746 20.836 1.00 67.44 90 ARG A CA 1
ATOM 720 C C . ARG A 1 90 ? -15.099 22.598 21.189 1.00 67.44 90 ARG A C 1
ATOM 722 O O . ARG A 1 90 ? -15.036 23.806 21.000 1.00 67.44 90 ARG A O 1
ATOM 729 N N . LEU A 1 91 ? -16.217 21.990 21.592 1.00 63.81 91 LEU A N 1
ATOM 730 C CA . LEU A 1 91 ? -17.457 22.707 21.932 1.00 63.81 91 LEU A CA 1
ATOM 731 C C . LEU A 1 91 ? -17.515 23.116 23.408 1.00 63.81 91 LEU A C 1
ATOM 733 O O . LEU A 1 91 ? -18.362 23.923 23.787 1.00 63.81 91 LEU A O 1
ATOM 737 N N . THR A 1 92 ? -16.646 22.534 24.233 1.00 63.06 92 THR A N 1
ATOM 738 C CA . THR A 1 92 ? -16.533 22.815 25.668 1.00 63.06 92 THR A CA 1
ATOM 739 C C . THR A 1 92 ? -15.415 23.802 26.022 1.00 63.06 92 THR A C 1
ATOM 741 O O . THR A 1 92 ? -15.322 24.180 27.189 1.00 63.06 92 THR A O 1
ATOM 744 N N . ASP A 1 93 ? -14.606 24.207 25.036 1.00 53.50 93 ASP A N 1
ATOM 745 C CA . ASP A 1 93 ? -13.587 25.270 25.108 1.00 53.50 93 ASP A CA 1
ATOM 746 C C . ASP A 1 93 ? -14.162 26.625 24.650 1.00 53.50 93 ASP A C 1
ATOM 748 O O . ASP A 1 93 ? -13.811 27.661 25.264 1.00 53.50 93 ASP A O 1
#

Secondary structure (DSSP, 8-state):
-GGG--SEEEEEEHHHHSTTSS-TT---EEEEE--TT-GGGGGS-HHHHHHHHHHHHHHHH---PPPS-------TT-S----HHHHHHHH--

Foldseek 3Di:
DVVPPAQWPDKDFVCVVDPPPDPPVDTDMDIHGHPPVRLCCLVDDPVVVVVSRQVCCCVPVNDDDDDPDDDDDHDNPDDDDCDPVNVVVVVVD

pLDDT: mean 91.25, std 8.93, range [53.5, 98.19]

Solvent-accessible surface area (backbone atoms only — not comparable to full-atom values): 6272 Å² total; per-residue (Å²): 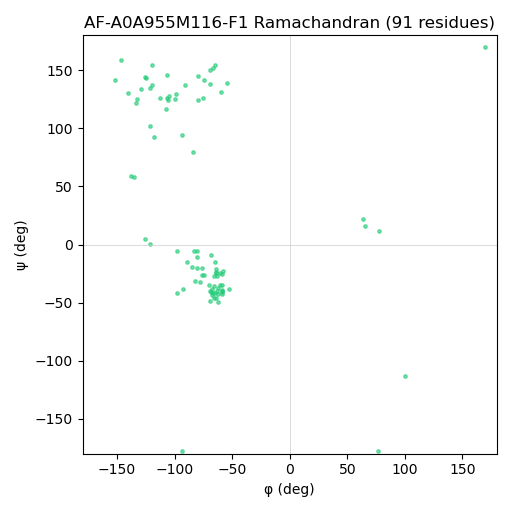117,81,88,69,78,60,52,62,75,48,73,42,58,47,48,82,77,37,80,80,75,50,59,92,92,56,85,44,74,49,74,43,71,33,57,94,91,33,62,68,58,76,78,48,53,72,68,55,53,51,52,52,49,50,51,48,40,31,74,75,74,64,50,80,77,80,77,92,72,87,87,88,85,89,63,97,80,73,69,91,80,84,50,71,67,60,54,54,60,65,76,77,107

Nearest PDB structures (foldseek):
  2ive-assembly2_B  TM=9.297E-01  e=6.085E-03  Myxococcus xanthus
  2ivd-assembly2_B  TM=9.289E-01  e=8.648E-03  Myxococcus xanthus
  2ive-assembly1_A  TM=8.998E-01  e=1.414E-02  Myxococcus xanthus

Mean predicted aligned error: 4.74 Å